Protein AF-A0A0V0Z090-F1 (afdb_monomer_lite)

Radius of gyration: 33.84 Å; chains: 1; bounding box: 73×65×77 Å

Structure (mmCIF, N/CA/C/O backbone):
data_AF-A0A0V0Z090-F1
#
_entry.id   AF-A0A0V0Z090-F1
#
loop_
_atom_site.group_PDB
_atom_site.id
_atom_site.type_symbol
_atom_site.label_atom_id
_atom_site.label_alt_id
_atom_site.label_comp_id
_atom_site.label_asym_id
_atom_site.label_entity_id
_atom_site.label_seq_id
_atom_site.pdbx_PDB_ins_code
_atom_site.Cartn_x
_atom_site.Cartn_y
_atom_site.Cartn_z
_atom_site.occupancy
_atom_site.B_iso_or_equiv
_atom_site.auth_seq_id
_atom_site.auth_comp_id
_atom_site.auth_asym_id
_atom_site.auth_atom_id
_atom_site.pdbx_PDB_model_num
ATOM 1 N N . SER A 1 1 ? 45.780 56.130 -47.792 1.00 41.56 1 SER A N 1
ATOM 2 C CA . SER A 1 1 ? 45.539 54.907 -48.580 1.00 41.56 1 SER A CA 1
ATOM 3 C C . SER A 1 1 ? 44.274 54.250 -48.053 1.00 41.56 1 SER A C 1
ATOM 5 O O . SER A 1 1 ? 44.285 53.708 -46.954 1.00 41.56 1 SER A O 1
ATOM 7 N N . THR A 1 2 ? 43.156 54.446 -48.750 1.00 38.97 2 THR A N 1
ATOM 8 C CA . THR A 1 2 ? 41.806 54.045 -48.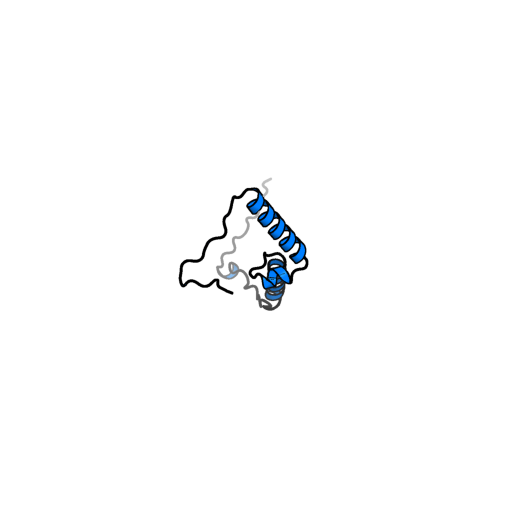326 1.00 38.97 2 THR A CA 1
ATOM 9 C C . THR A 1 2 ? 41.615 52.546 -48.561 1.00 38.97 2 THR A C 1
ATOM 11 O O . THR A 1 2 ? 41.732 52.096 -49.696 1.00 38.97 2 THR A O 1
ATOM 14 N N . ARG A 1 3 ? 41.325 51.760 -47.515 1.00 41.19 3 ARG A N 1
ATOM 15 C CA . ARG A 1 3 ? 40.864 50.370 -47.674 1.00 41.19 3 ARG A CA 1
ATOM 16 C C . ARG A 1 3 ? 39.350 50.380 -47.866 1.00 41.19 3 ARG A C 1
ATOM 18 O O . ARG A 1 3 ? 38.612 50.766 -46.967 1.00 41.19 3 ARG A O 1
ATOM 25 N N . GLN A 1 4 ? 38.909 49.975 -49.048 1.00 40.12 4 GLN A N 1
ATOM 26 C CA . GLN A 1 4 ? 37.506 49.777 -49.391 1.00 40.12 4 GLN A CA 1
ATOM 27 C C . GLN A 1 4 ? 37.094 48.360 -48.952 1.00 40.12 4 GLN A C 1
ATOM 29 O O . GLN A 1 4 ? 37.672 47.382 -49.422 1.00 40.12 4 GLN A O 1
ATOM 34 N N . SER A 1 5 ? 36.135 48.242 -48.028 1.00 47.59 5 SER A N 1
ATOM 35 C CA . SER A 1 5 ? 35.498 46.958 -47.687 1.00 47.59 5 SER A CA 1
ATOM 36 C C . SER A 1 5 ? 34.455 46.582 -48.748 1.00 47.59 5 SER A C 1
ATOM 38 O O . SER A 1 5 ? 33.662 47.449 -49.122 1.00 47.59 5 SER A O 1
ATOM 40 N N . PRO A 1 6 ? 34.380 45.319 -49.205 1.00 48.78 6 PRO A N 1
ATOM 41 C CA . PRO A 1 6 ? 33.279 44.862 -50.045 1.00 48.78 6 PRO A CA 1
ATOM 42 C C . PRO A 1 6 ? 32.025 44.610 -49.190 1.00 48.78 6 PRO A C 1
ATOM 44 O O . PRO A 1 6 ? 32.088 43.953 -48.151 1.00 48.78 6 PRO A O 1
ATOM 47 N N . GLN A 1 7 ? 30.880 45.148 -49.617 1.00 51.97 7 GLN A N 1
ATOM 48 C CA . GLN A 1 7 ? 29.582 44.881 -48.990 1.00 51.97 7 GLN A CA 1
ATOM 49 C C . GLN A 1 7 ? 29.102 43.441 -49.253 1.00 51.97 7 GLN A C 1
ATOM 51 O O . GLN A 1 7 ? 29.318 42.926 -50.353 1.00 51.97 7 GLN A O 1
ATOM 56 N N . PRO A 1 8 ? 28.389 42.797 -48.307 1.00 49.91 8 PRO A N 1
ATOM 57 C CA . PRO A 1 8 ? 27.711 41.535 -48.570 1.00 49.91 8 PRO A CA 1
ATOM 58 C C . PRO A 1 8 ? 26.441 41.768 -49.406 1.00 49.91 8 PRO A C 1
ATOM 60 O O . PRO A 1 8 ? 25.543 42.515 -49.021 1.00 49.91 8 PRO A O 1
ATOM 63 N N . SER A 1 9 ? 26.380 41.107 -50.563 1.00 52.94 9 SER A N 1
ATOM 64 C CA . SER A 1 9 ? 25.228 41.083 -51.468 1.00 52.94 9 SER A CA 1
ATOM 65 C C . SER A 1 9 ? 24.026 40.419 -50.783 1.00 52.94 9 SER A C 1
ATOM 67 O O . SER A 1 9 ? 24.068 39.239 -50.428 1.00 52.94 9 SER A O 1
ATOM 69 N N . VAL A 1 10 ? 22.959 41.190 -50.562 1.00 60.06 10 VAL A N 1
ATOM 70 C CA . VAL A 1 10 ? 21.692 40.693 -50.013 1.00 60.06 10 VAL A CA 1
ATOM 71 C C . VAL A 1 10 ? 20.988 39.880 -51.097 1.00 60.06 10 VAL A C 1
ATOM 73 O O . VAL A 1 10 ? 20.573 40.416 -52.121 1.00 60.06 10 VAL A O 1
ATOM 76 N N . LYS A 1 11 ? 20.862 38.573 -50.872 1.00 53.00 11 LYS A N 1
ATOM 77 C CA . LYS A 1 11 ? 20.148 37.643 -51.753 1.00 53.00 11 LYS A CA 1
ATOM 78 C C . LYS A 1 11 ? 18.649 37.962 -51.741 1.00 53.00 11 LYS A C 1
ATOM 80 O O . LYS A 1 11 ? 17.963 37.717 -50.752 1.00 53.00 11 LYS A O 1
ATOM 85 N N . THR A 1 12 ? 18.142 38.514 -52.838 1.00 53.78 12 THR A N 1
ATOM 86 C CA . THR A 1 12 ? 16.731 38.854 -53.062 1.00 53.78 12 THR A CA 1
ATOM 87 C C . THR A 1 12 ? 16.033 37.758 -53.872 1.00 53.78 12 THR A C 1
ATOM 89 O O . THR A 1 12 ? 15.847 37.882 -55.077 1.00 53.78 12 THR A O 1
ATOM 92 N N . SER A 1 13 ? 15.625 36.661 -53.227 1.00 59.53 13 SER A N 1
ATOM 93 C CA . SER A 1 13 ? 14.619 35.757 -53.807 1.00 59.53 13 SER A CA 1
ATOM 94 C C . SER A 1 13 ? 13.845 35.004 -52.715 1.00 59.53 13 SER A C 1
ATOM 96 O O . SER A 1 13 ? 14.475 34.409 -51.837 1.00 59.53 13 SER A O 1
ATOM 98 N N . PRO A 1 14 ? 12.496 34.980 -52.751 1.00 60.00 14 PRO A N 1
ATOM 99 C CA . PRO A 1 14 ? 11.672 34.241 -51.786 1.00 60.00 14 PRO A CA 1
ATOM 100 C C . PRO A 1 14 ? 11.915 32.721 -51.778 1.00 60.00 14 PRO A C 1
ATOM 102 O O . PRO A 1 14 ? 11.574 32.051 -50.804 1.00 60.00 14 PRO A O 1
ATOM 105 N N . GLU A 1 15 ? 12.490 32.174 -52.853 1.00 58.09 15 GLU A N 1
ATOM 106 C CA . GLU A 1 15 ? 12.755 30.740 -53.023 1.00 58.09 15 GLU A CA 1
ATOM 107 C C . GLU A 1 15 ? 13.885 30.247 -52.095 1.00 58.09 15 GLU A C 1
ATOM 109 O O . GLU A 1 15 ? 13.758 29.193 -51.475 1.00 58.09 15 GLU A O 1
ATOM 114 N N . GLU A 1 16 ? 14.954 31.038 -51.916 1.00 58.12 16 GLU A N 1
ATOM 115 C CA . GLU A 1 16 ? 16.127 30.657 -51.102 1.00 58.12 16 GLU A CA 1
ATOM 116 C C . GLU A 1 16 ? 15.889 30.757 -49.581 1.00 58.12 16 GLU A C 1
ATOM 118 O O . GLU A 1 16 ? 16.691 30.264 -48.790 1.00 58.12 16 GLU A O 1
ATOM 123 N N . LEU A 1 17 ? 14.779 31.365 -49.146 1.00 56.97 17 LEU A N 1
ATOM 124 C CA . LEU A 1 17 ? 14.397 31.462 -47.729 1.00 56.97 17 LEU A CA 1
ATOM 125 C C . LEU A 1 17 ? 13.697 30.201 -47.201 1.00 56.97 17 LEU A C 1
ATOM 127 O O . LEU A 1 17 ? 13.459 30.079 -45.993 1.00 56.97 17 LEU A O 1
ATOM 131 N N . ARG A 1 18 ? 13.356 29.246 -48.074 1.00 66.56 18 ARG A N 1
ATOM 132 C CA . ARG A 1 18 ? 12.743 27.990 -47.643 1.00 66.56 18 ARG A CA 1
ATOM 133 C C . ARG A 1 18 ? 13.815 27.035 -47.138 1.00 66.56 18 ARG A C 1
ATOM 135 O O . ARG A 1 18 ? 14.651 26.538 -47.884 1.00 66.56 18 ARG A O 1
ATOM 142 N N . ARG A 1 19 ? 13.756 26.745 -45.837 1.00 65.81 19 ARG A N 1
ATOM 143 C CA . ARG A 1 19 ? 14.544 25.670 -45.224 1.00 65.81 19 ARG A CA 1
ATOM 144 C C . ARG A 1 19 ? 14.212 24.356 -45.949 1.00 65.81 19 ARG A C 1
ATOM 146 O O . ARG A 1 19 ? 13.021 24.062 -46.077 1.00 65.81 19 ARG A O 1
ATOM 153 N N . PRO A 1 20 ? 15.203 23.567 -46.406 1.00 65.44 20 PRO A N 1
ATOM 154 C CA . PRO A 1 20 ? 14.930 22.302 -47.071 1.00 65.44 20 PRO A CA 1
ATOM 155 C C . PRO A 1 20 ? 14.085 21.423 -46.149 1.00 65.44 20 PRO A C 1
ATOM 157 O O . PRO A 1 20 ? 14.403 21.261 -44.965 1.00 65.44 20 PRO A O 1
ATOM 160 N N . LEU A 1 21 ? 12.980 20.896 -46.683 1.00 63.12 21 LEU A N 1
ATOM 161 C CA . LEU A 1 21 ? 12.118 19.956 -45.978 1.00 63.12 21 LEU A CA 1
ATOM 162 C C . LEU A 1 21 ? 12.971 18.751 -45.599 1.00 63.12 21 LEU A C 1
ATOM 164 O O . LEU A 1 21 ? 13.339 17.925 -46.430 1.00 63.12 21 LEU A O 1
ATOM 168 N N . ARG A 1 22 ? 13.346 18.686 -44.321 1.00 60.84 22 ARG A N 1
ATOM 169 C CA . ARG A 1 22 ? 14.056 17.542 -43.765 1.00 60.84 22 ARG A CA 1
ATOM 170 C C . ARG A 1 22 ? 13.104 16.361 -43.929 1.00 60.84 22 ARG A C 1
ATOM 172 O O . ARG A 1 22 ? 12.093 16.327 -43.229 1.00 60.84 22 ARG A O 1
ATOM 179 N N . ASN A 1 23 ? 13.406 15.435 -44.843 1.00 60.25 23 ASN A N 1
ATOM 180 C CA . ASN A 1 23 ? 12.705 14.158 -44.978 1.00 60.25 23 ASN A CA 1
ATOM 181 C C . ASN A 1 23 ? 12.887 13.366 -43.675 1.00 60.25 23 ASN A C 1
ATOM 183 O O . ASN A 1 23 ? 13.733 12.485 -43.553 1.00 60.25 23 ASN A O 1
ATOM 187 N N . ARG A 1 24 ? 12.111 13.725 -42.651 1.00 60.03 24 ARG A N 1
ATOM 188 C CA . ARG A 1 24 ? 11.925 12.941 -41.442 1.00 60.03 24 ARG A CA 1
ATOM 189 C C . ARG A 1 24 ? 10.874 11.899 -41.778 1.00 60.03 24 ARG A C 1
ATOM 191 O O . ARG A 1 24 ? 9.720 12.019 -41.382 1.00 60.03 24 ARG A O 1
ATOM 198 N N . PHE A 1 25 ? 11.295 10.847 -42.474 1.00 57.44 25 PHE A N 1
ATOM 199 C CA . PHE A 1 25 ? 10.685 9.552 -42.216 1.00 57.44 25 PHE A CA 1
ATOM 200 C C . PHE A 1 25 ? 11.031 9.226 -40.763 1.00 57.44 25 PHE A C 1
ATOM 202 O O . PHE A 1 25 ? 12.107 8.717 -40.458 1.00 57.44 25 PHE A O 1
ATOM 209 N N . LEU A 1 26 ? 10.171 9.666 -39.841 1.00 56.31 26 LEU A N 1
ATOM 210 C CA . LEU A 1 26 ? 10.245 9.281 -38.442 1.00 56.31 26 LEU A CA 1
ATOM 211 C C . LEU A 1 26 ? 10.137 7.761 -38.430 1.00 56.31 26 LEU A C 1
ATOM 213 O O . LEU A 1 26 ? 9.076 7.208 -38.718 1.00 56.31 26 LEU A O 1
ATOM 217 N N . ASN A 1 27 ? 11.247 7.085 -38.139 1.00 56.72 27 ASN A N 1
ATOM 218 C CA . ASN A 1 27 ? 11.203 5.6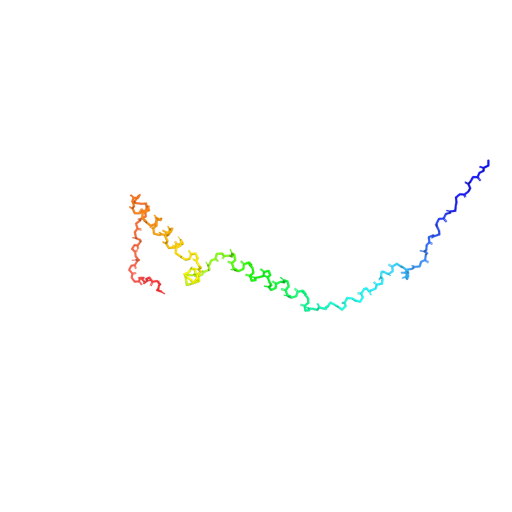79 -37.793 1.00 56.72 27 ASN A CA 1
ATOM 219 C C . ASN A 1 27 ? 10.394 5.587 -36.493 1.00 56.72 27 ASN A C 1
ATOM 221 O O . ASN A 1 27 ? 10.902 5.828 -35.400 1.00 56.72 27 ASN A O 1
ATOM 225 N N . ARG A 1 28 ? 9.092 5.330 -36.640 1.00 58.47 28 ARG A N 1
ATOM 226 C CA . ARG A 1 28 ? 8.104 5.328 -35.557 1.00 58.47 28 ARG A CA 1
ATOM 227 C C . ARG A 1 28 ? 8.438 4.304 -34.467 1.00 58.47 28 ARG A C 1
ATOM 229 O O . ARG A 1 28 ? 7.917 4.420 -33.368 1.00 58.47 28 ARG A O 1
ATOM 236 N N . ASN A 1 29 ? 9.326 3.350 -34.750 1.00 61.31 29 ASN A N 1
ATOM 237 C CA . ASN A 1 29 ? 9.684 2.268 -33.839 1.00 61.31 29 ASN A CA 1
ATOM 238 C C . ASN A 1 29 ? 10.699 2.696 -32.767 1.00 61.31 29 ASN A C 1
ATOM 240 O O . ASN A 1 29 ? 10.657 2.152 -31.671 1.00 61.31 29 ASN A O 1
ATOM 244 N N . ILE A 1 30 ? 11.561 3.685 -33.037 1.00 59.91 30 ILE A N 1
ATOM 245 C CA . ILE A 1 30 ? 12.612 4.108 -32.088 1.00 59.91 30 ILE A CA 1
ATOM 246 C C . ILE A 1 30 ? 12.008 4.853 -30.889 1.00 59.91 30 ILE A C 1
ATOM 248 O O . ILE A 1 30 ? 12.376 4.591 -29.752 1.00 59.91 30 ILE A O 1
ATOM 252 N N . PHE A 1 31 ? 11.020 5.723 -31.121 1.00 60.44 31 PHE A N 1
ATOM 253 C CA . PHE A 1 31 ? 10.408 6.524 -30.050 1.00 60.44 31 PHE A CA 1
ATOM 254 C C . PHE A 1 31 ? 9.556 5.688 -29.075 1.00 60.44 31 PHE A C 1
ATOM 256 O O . PHE A 1 31 ? 9.327 6.094 -27.940 1.00 60.44 31 PHE A O 1
ATOM 263 N N . ASN A 1 32 ? 9.087 4.513 -29.508 1.00 69.62 32 ASN A N 1
ATOM 264 C CA . ASN A 1 32 ? 8.235 3.655 -28.686 1.00 69.62 32 ASN A CA 1
ATOM 265 C C . ASN A 1 32 ? 9.029 2.870 -27.634 1.00 69.62 32 ASN A C 1
ATOM 267 O O . ASN A 1 32 ? 8.503 2.626 -26.554 1.00 69.62 32 ASN A O 1
ATOM 271 N N . ALA A 1 33 ? 10.271 2.474 -27.925 1.00 80.06 33 ALA A N 1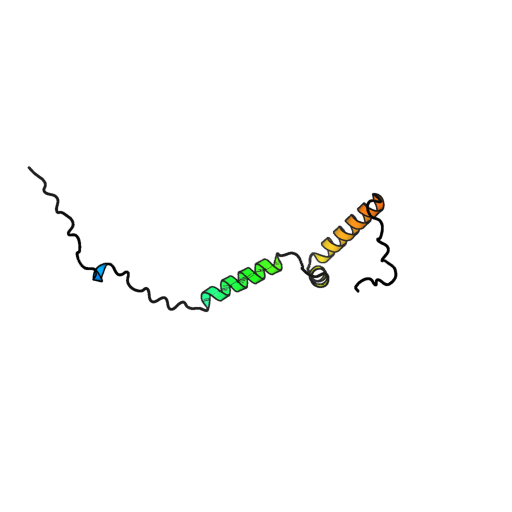
ATOM 272 C CA . ALA A 1 33 ? 11.051 1.627 -27.021 1.00 80.06 33 ALA A CA 1
ATOM 273 C C . ALA A 1 33 ? 11.424 2.362 -25.724 1.00 80.06 33 ALA A C 1
ATOM 275 O O . ALA A 1 33 ? 11.158 1.856 -24.635 1.00 80.06 33 ALA A O 1
ATOM 276 N N . ASP A 1 34 ? 11.950 3.582 -25.844 1.00 80.38 34 ASP A N 1
ATOM 277 C CA . ASP A 1 34 ? 12.357 4.394 -24.692 1.00 80.38 34 ASP A CA 1
ATOM 278 C C . ASP A 1 34 ? 11.159 4.756 -23.804 1.00 80.38 34 ASP A C 1
ATOM 280 O O . ASP A 1 34 ? 11.246 4.720 -22.577 1.00 80.38 34 ASP A O 1
ATOM 284 N N . PHE A 1 35 ? 10.008 5.050 -24.417 1.00 82.06 35 PHE A N 1
ATOM 285 C CA . PHE A 1 35 ? 8.776 5.336 -23.685 1.00 82.06 35 PHE A CA 1
ATOM 286 C C . PHE A 1 35 ? 8.262 4.111 -22.917 1.00 82.06 35 PHE A C 1
ATOM 288 O O . PHE A 1 35 ? 7.860 4.238 -21.763 1.00 82.06 35 PHE A O 1
ATOM 295 N N . LEU A 1 36 ? 8.296 2.920 -23.524 1.00 84.19 36 LEU A N 1
ATOM 296 C CA . LEU A 1 36 ? 7.893 1.686 -22.846 1.00 84.19 36 LEU A CA 1
ATOM 297 C C . LEU A 1 36 ? 8.824 1.358 -21.674 1.00 84.19 36 LEU A C 1
ATOM 299 O O . LEU A 1 36 ? 8.329 1.021 -20.603 1.00 84.19 36 LEU A O 1
ATOM 303 N N . LEU A 1 37 ? 10.139 1.525 -21.846 1.00 83.69 37 LEU A N 1
ATOM 304 C CA . LEU A 1 37 ? 11.123 1.317 -20.779 1.00 83.69 37 LEU A CA 1
ATOM 305 C C . LEU A 1 37 ? 10.929 2.302 -19.617 1.00 83.69 37 LEU A C 1
ATOM 307 O O . LEU A 1 37 ? 10.996 1.920 -18.451 1.00 83.69 37 LEU A O 1
ATOM 311 N N . PHE A 1 38 ? 10.648 3.569 -19.923 1.00 83.88 38 PHE A N 1
ATOM 312 C CA . PHE A 1 38 ? 10.319 4.560 -18.902 1.00 83.88 38 PHE A CA 1
ATOM 313 C C . PHE A 1 38 ? 9.059 4.165 -18.122 1.00 83.88 38 PHE A C 1
ATOM 315 O O . PHE A 1 38 ? 9.063 4.191 -16.895 1.00 83.88 38 PHE A O 1
ATOM 322 N N . GLN A 1 39 ? 7.998 3.744 -18.812 1.00 81.69 39 GLN A N 1
ATOM 323 C CA . GLN A 1 39 ? 6.746 3.342 -18.167 1.00 81.69 39 GLN A CA 1
ATOM 324 C C . GLN A 1 39 ? 6.924 2.116 -17.259 1.00 81.69 39 GLN A C 1
ATOM 326 O O . GLN A 1 39 ? 6.338 2.077 -16.179 1.00 81.69 39 GLN A O 1
ATOM 331 N N . THR A 1 40 ? 7.737 1.130 -17.655 1.00 80.38 40 THR A N 1
ATOM 332 C CA . THR A 1 40 ? 8.033 -0.031 -16.798 1.00 80.38 40 THR A CA 1
ATOM 333 C C . THR A 1 40 ? 8.839 0.377 -15.572 1.00 80.38 40 THR A C 1
ATOM 335 O O . THR A 1 40 ? 8.468 0.013 -14.461 1.00 80.38 40 THR A O 1
ATOM 338 N N . GLN A 1 41 ? 9.870 1.205 -15.756 1.00 81.44 41 GLN A N 1
ATOM 339 C CA . GLN A 1 41 ? 10.702 1.723 -14.670 1.00 81.44 41 GLN A CA 1
ATOM 340 C C . GLN A 1 41 ? 9.864 2.506 -13.644 1.00 81.44 41 GLN A C 1
ATOM 342 O O . GLN A 1 41 ? 10.000 2.302 -12.440 1.00 81.44 41 GLN A O 1
ATOM 347 N N . VAL A 1 42 ? 8.975 3.387 -14.115 1.00 80.94 42 VAL A N 1
ATOM 348 C CA . VAL A 1 42 ? 8.082 4.174 -13.253 1.00 80.94 42 VAL A CA 1
ATOM 349 C C . VAL A 1 42 ? 7.124 3.269 -12.491 1.00 80.94 42 VAL A C 1
ATOM 351 O O . VAL A 1 42 ? 6.915 3.484 -11.305 1.00 80.94 42 VAL A O 1
ATOM 354 N N . ARG A 1 43 ? 6.570 2.239 -13.140 1.00 75.19 43 ARG A N 1
ATOM 355 C CA . ARG A 1 43 ? 5.629 1.316 -12.498 1.00 75.19 43 ARG A CA 1
ATOM 356 C C . ARG A 1 43 ? 6.292 0.413 -11.454 1.00 75.19 43 ARG A C 1
ATOM 358 O O . ARG A 1 43 ? 5.673 0.080 -10.451 1.00 75.19 43 ARG A O 1
ATOM 365 N N . GLU A 1 44 ? 7.546 0.026 -11.662 1.00 74.56 44 GLU A N 1
ATOM 366 C CA . GLU A 1 44 ? 8.309 -0.728 -10.661 1.00 74.56 44 GLU A CA 1
ATOM 367 C C . GLU A 1 44 ? 8.634 0.121 -9.425 1.00 74.56 44 GLU A C 1
ATOM 369 O O . GLU A 1 44 ? 8.640 -0.399 -8.3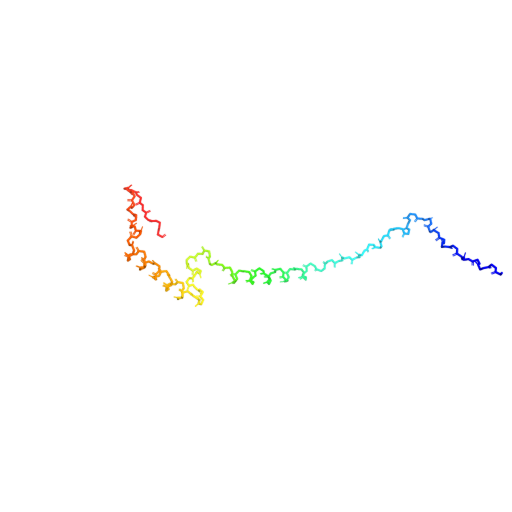06 1.00 74.56 44 GLU A O 1
ATOM 374 N N . GLN A 1 45 ? 8.865 1.421 -9.616 1.00 76.88 45 GLN A N 1
ATOM 375 C CA . GLN A 1 45 ? 9.206 2.361 -8.544 1.00 76.88 45 GLN A CA 1
ATOM 376 C C . GLN A 1 45 ? 7.993 3.021 -7.879 1.00 76.88 45 GLN A C 1
ATOM 378 O O . GLN A 1 45 ? 8.142 3.590 -6.803 1.00 76.88 45 GLN A O 1
ATOM 383 N N . SER A 1 46 ? 6.816 2.981 -8.503 1.00 83.25 46 SER A N 1
ATOM 384 C CA . SER A 1 46 ? 5.595 3.540 -7.929 1.00 83.25 46 SER A CA 1
ATOM 385 C C . SER A 1 46 ? 5.044 2.674 -6.801 1.00 83.25 46 SER A C 1
ATOM 387 O O . SER A 1 46 ? 5.214 1.451 -6.803 1.00 83.25 46 SER A O 1
ATOM 389 N N . ASP A 1 47 ? 4.310 3.314 -5.894 1.00 83.25 47 ASP A N 1
ATOM 390 C CA . ASP A 1 47 ? 3.589 2.627 -4.829 1.00 83.25 47 ASP A CA 1
ATOM 391 C C . ASP A 1 47 ? 2.561 1.632 -5.400 1.00 83.25 47 ASP A C 1
ATOM 393 O O . ASP A 1 47 ? 1.921 1.913 -6.424 1.00 83.25 47 ASP A O 1
ATOM 397 N N . PRO A 1 48 ? 2.381 0.467 -4.754 1.00 82.25 48 PRO A N 1
ATOM 398 C CA . PRO A 1 48 ? 1.388 -0.511 -5.171 1.00 82.25 48 PRO A CA 1
ATOM 399 C C . PRO A 1 48 ? -0.022 0.073 -5.046 1.00 82.25 48 PRO A C 1
ATOM 401 O O . PRO A 1 48 ? -0.381 0.677 -4.036 1.00 82.25 48 PRO A O 1
ATOM 404 N N . ILE A 1 49 ? -0.850 -0.138 -6.069 1.00 84.00 49 ILE A N 1
ATOM 405 C CA . ILE A 1 49 ? -2.215 0.409 -6.107 1.00 84.00 49 I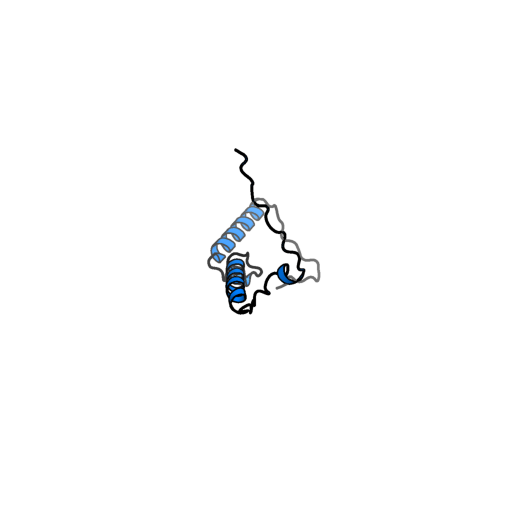LE A CA 1
ATOM 406 C C . ILE A 1 49 ? -3.189 -0.535 -5.391 1.00 84.00 49 ILE A C 1
ATOM 408 O O . ILE A 1 49 ? -4.211 -0.104 -4.857 1.00 84.00 49 ILE A O 1
ATOM 412 N N . SER A 1 50 ? -2.880 -1.835 -5.377 1.00 84.00 50 SER A N 1
ATOM 413 C CA . SER A 1 50 ? -3.696 -2.862 -4.727 1.00 84.00 50 SER A CA 1
ATOM 414 C C . SER A 1 50 ? -2.945 -3.569 -3.602 1.00 84.00 50 SER A C 1
ATOM 416 O O . SER A 1 50 ? -1.721 -3.687 -3.622 1.00 84.00 50 SER A O 1
ATOM 418 N N . PHE A 1 51 ? -3.698 -4.092 -2.633 1.00 81.31 51 PHE A N 1
ATOM 419 C CA . PHE A 1 51 ? -3.132 -4.867 -1.529 1.00 81.31 51 PHE A CA 1
ATOM 420 C C . PHE A 1 51 ? -2.404 -6.127 -2.020 1.00 81.31 51 PHE A C 1
ATOM 422 O O . PHE A 1 51 ? -1.324 -6.448 -1.538 1.00 81.31 51 PHE A O 1
ATOM 429 N N . GLU A 1 52 ? -2.961 -6.815 -3.019 1.00 85.31 52 GLU A N 1
ATOM 430 C CA . GLU A 1 52 ? -2.330 -7.994 -3.618 1.00 85.31 52 GLU A CA 1
ATOM 431 C C . GLU A 1 52 ? -1.007 -7.641 -4.314 1.00 85.31 52 GLU A C 1
ATOM 433 O O . GLU A 1 52 ? -0.016 -8.350 -4.160 1.00 85.31 52 GLU A O 1
ATOM 438 N N . GLU A 1 53 ? -0.955 -6.513 -5.027 1.00 84.56 53 GLU A N 1
ATOM 439 C CA . GLU A 1 53 ? 0.287 -6.006 -5.617 1.00 84.56 53 GLU A CA 1
ATOM 440 C C . GLU A 1 53 ? 1.322 -5.687 -4.536 1.00 84.56 53 GLU A C 1
ATOM 442 O O . GLU A 1 53 ? 2.464 -6.115 -4.662 1.00 84.56 53 GLU A O 1
ATOM 447 N N . ALA A 1 54 ? 0.920 -5.030 -3.444 1.00 83.12 54 ALA A N 1
ATOM 448 C CA . ALA A 1 54 ? 1.805 -4.736 -2.319 1.00 83.12 54 ALA A CA 1
ATOM 449 C C . ALA A 1 54 ? 2.391 -6.010 -1.688 1.00 83.12 54 ALA A C 1
ATOM 451 O O . ALA A 1 54 ? 3.570 -6.038 -1.346 1.00 83.12 54 ALA A O 1
ATOM 452 N N . LEU A 1 55 ? 1.594 -7.079 -1.575 1.00 85.56 55 LEU A N 1
ATOM 453 C CA . LEU A 1 55 ? 2.037 -8.359 -1.018 1.00 85.56 55 LEU A CA 1
ATOM 454 C C . LEU A 1 55 ? 2.959 -9.161 -1.943 1.00 85.56 55 LEU A C 1
ATOM 456 O O . LEU A 1 55 ? 3.755 -9.963 -1.459 1.00 85.56 55 LEU A O 1
ATOM 460 N N . ASN A 1 56 ? 2.860 -8.960 -3.256 1.00 85.81 56 ASN A N 1
ATOM 461 C CA . ASN A 1 56 ? 3.685 -9.662 -4.239 1.00 85.81 56 ASN A CA 1
ATOM 462 C C . ASN A 1 56 ? 5.063 -9.015 -4.450 1.00 85.81 56 ASN A C 1
ATOM 464 O O . ASN A 1 56 ? 5.911 -9.586 -5.139 1.00 85.81 56 ASN A O 1
ATOM 468 N N . ARG A 1 57 ? 5.305 -7.830 -3.879 1.00 83.94 57 ARG A N 1
ATOM 469 C CA . ARG A 1 57 ? 6.596 -7.143 -3.976 1.00 83.94 57 ARG A CA 1
ATOM 470 C C . ARG A 1 57 ? 7.615 -7.700 -2.968 1.00 83.94 57 ARG A C 1
ATOM 472 O O . ARG A 1 57 ? 7.238 -8.219 -1.917 1.00 83.94 57 ARG A O 1
ATOM 479 N N . PRO A 1 58 ? 8.926 -7.593 -3.250 1.00 83.75 58 PRO A N 1
ATOM 480 C CA . PRO A 1 58 ? 9.967 -8.112 -2.357 1.00 83.75 58 PRO A CA 1
ATOM 481 C C . PRO A 1 58 ? 9.999 -7.424 -0.983 1.00 83.75 58 PRO A C 1
ATOM 483 O O . PRO A 1 58 ? 10.429 -8.026 -0.001 1.00 83.75 58 PRO A O 1
ATOM 486 N N . ASP A 1 59 ? 9.524 -6.184 -0.904 1.00 84.88 59 ASP A N 1
ATOM 487 C CA . ASP A 1 59 ? 9.426 -5.375 0.309 1.00 84.88 59 ASP A CA 1
ATOM 488 C C . ASP A 1 59 ? 8.150 -5.651 1.121 1.00 84.88 59 ASP A C 1
ATOM 490 O O . ASP A 1 59 ? 8.026 -5.140 2.230 1.00 84.88 59 ASP A O 1
ATOM 494 N N . ALA A 1 60 ? 7.232 -6.510 0.657 1.00 87.38 60 ALA A N 1
ATOM 495 C CA . ALA A 1 60 ? 5.954 -6.805 1.320 1.00 87.38 60 ALA A CA 1
ATOM 496 C C . ALA A 1 60 ? 6.075 -7.078 2.829 1.00 87.38 60 ALA A C 1
ATOM 498 O O . ALA A 1 60 ? 5.228 -6.680 3.629 1.00 87.38 60 ALA A O 1
ATOM 499 N N . LYS A 1 61 ? 7.154 -7.750 3.242 1.00 88.38 61 LYS A N 1
ATOM 500 C CA . LYS A 1 61 ? 7.426 -8.050 4.650 1.00 88.38 61 LYS A CA 1
ATOM 501 C C . LYS A 1 61 ? 7.706 -6.793 5.480 1.00 88.38 61 LYS A C 1
ATOM 503 O O . LYS A 1 61 ? 7.296 -6.738 6.637 1.00 88.38 61 LYS A O 1
ATOM 508 N N . GLU A 1 62 ? 8.401 -5.812 4.913 1.00 87.69 62 GLU A N 1
ATOM 509 C CA . GLU A 1 62 ? 8.676 -4.528 5.564 1.00 87.69 62 GLU A CA 1
ATOM 510 C C . GLU A 1 62 ? 7.397 -3.706 5.692 1.00 87.69 62 GLU A C 1
ATOM 512 O O . GLU A 1 62 ? 7.112 -3.206 6.777 1.00 87.69 62 GLU A O 1
ATOM 517 N N . TRP A 1 63 ? 6.568 -3.681 4.644 1.00 86.25 63 TRP A N 1
ATOM 518 C CA . TRP A 1 63 ? 5.241 -3.062 4.688 1.00 86.25 63 TRP A CA 1
ATOM 519 C C . TRP A 1 63 ? 4.361 -3.684 5.775 1.00 86.25 63 TRP A C 1
ATOM 521 O O . TRP A 1 63 ? 3.800 -2.971 6.602 1.00 86.25 63 TRP A O 1
ATOM 531 N N . LEU A 1 64 ? 4.284 -5.017 5.843 1.00 88.50 64 LEU A N 1
ATOM 532 C CA . LEU A 1 64 ? 3.526 -5.715 6.887 1.00 88.50 64 LEU A CA 1
ATOM 533 C C . LEU A 1 64 ? 4.062 -5.425 8.288 1.00 88.50 64 LEU A C 1
ATOM 535 O O . LEU A 1 64 ? 3.285 -5.283 9.232 1.00 88.50 64 LEU A O 1
ATOM 539 N N . LYS A 1 65 ? 5.384 -5.354 8.442 1.00 91.25 65 LYS A N 1
ATOM 540 C CA . LYS A 1 65 ? 6.002 -5.001 9.717 1.00 91.25 65 LYS A CA 1
ATOM 541 C C . LYS A 1 65 ? 5.605 -3.581 10.132 1.00 91.25 65 LYS A C 1
ATOM 543 O O . LYS A 1 65 ? 5.104 -3.421 11.238 1.00 91.25 65 LYS A O 1
ATOM 548 N N . ALA A 1 66 ? 5.750 -2.603 9.239 1.00 88.69 66 ALA A N 1
ATOM 549 C CA . ALA A 1 66 ? 5.392 -1.210 9.499 1.00 88.69 66 ALA A CA 1
ATOM 550 C C . ALA A 1 66 ? 3.901 -1.050 9.839 1.00 88.69 66 ALA A C 1
ATOM 552 O O . ALA A 1 66 ? 3.559 -0.365 10.796 1.00 88.69 66 ALA A O 1
ATOM 553 N N . ILE A 1 67 ? 3.012 -1.748 9.121 1.00 88.31 67 ILE A N 1
ATOM 554 C CA . ILE A 1 67 ? 1.569 -1.754 9.409 1.00 88.31 67 ILE A CA 1
ATOM 555 C C . ILE A 1 67 ? 1.295 -2.271 10.826 1.00 88.31 67 ILE A C 1
ATOM 557 O O . ILE A 1 67 ? 0.508 -1.679 11.559 1.00 88.31 67 ILE A O 1
ATOM 561 N N . ASN A 1 68 ? 1.936 -3.372 11.224 1.00 89.94 68 ASN A N 1
ATOM 562 C CA . ASN A 1 68 ? 1.744 -3.936 12.558 1.00 89.94 68 ASN A CA 1
ATOM 563 C C . ASN A 1 68 ? 2.308 -3.032 13.661 1.00 89.94 68 ASN A C 1
ATOM 565 O O . ASN A 1 68 ? 1.689 -2.915 14.716 1.00 89.94 68 ASN A O 1
ATOM 569 N N . GLU A 1 69 ? 3.458 -2.396 13.428 1.00 91.38 69 GLU A N 1
ATOM 570 C CA . GLU A 1 69 ? 4.052 -1.431 14.360 1.00 91.38 69 GLU A CA 1
ATOM 571 C C . GLU A 1 69 ? 3.141 -0.212 14.554 1.00 91.38 69 GLU A C 1
ATOM 573 O O . GLU A 1 69 ? 2.876 0.177 15.692 1.00 91.38 69 GLU A O 1
ATOM 578 N N . GLU A 1 70 ? 2.583 0.331 13.472 1.00 87.75 70 GLU A N 1
ATOM 579 C CA . GLU A 1 70 ? 1.658 1.466 13.539 1.00 87.75 70 GLU A CA 1
ATOM 580 C C . GLU A 1 70 ? 0.346 1.090 14.247 1.00 87.75 70 GLU A C 1
ATOM 582 O O . GLU A 1 70 ? -0.125 1.812 15.126 1.00 87.75 70 GLU A O 1
ATOM 587 N N . LEU A 1 71 ? -0.222 -0.086 13.945 1.00 87.06 71 LEU A N 1
ATOM 588 C CA . LEU A 1 71 ? -1.410 -0.597 14.638 1.00 87.06 71 LEU A CA 1
ATOM 589 C C . LEU A 1 71 ? -1.163 -0.791 16.140 1.00 87.06 71 LEU A C 1
ATOM 591 O O . LEU A 1 71 ? -2.028 -0.454 16.951 1.00 87.06 71 LEU A O 1
ATOM 595 N N . ALA A 1 72 ? 0.007 -1.312 16.518 1.00 86.62 72 ALA A N 1
ATOM 596 C CA . ALA A 1 72 ? 0.389 -1.471 17.917 1.00 86.62 72 ALA A CA 1
ATOM 597 C C . ALA A 1 72 ? 0.542 -0.112 18.618 1.00 86.62 72 ALA A C 1
ATOM 599 O O . ALA A 1 72 ? 0.027 0.061 19.721 1.00 86.62 72 ALA A O 1
ATOM 600 N N . SER A 1 73 ? 1.165 0.864 17.953 1.00 87.50 73 SER A N 1
ATOM 601 C CA . SER A 1 73 ? 1.306 2.238 18.447 1.00 87.50 73 SER A CA 1
ATOM 602 C C . SER A 1 73 ? -0.052 2.913 18.663 1.00 87.50 73 SER A C 1
ATOM 604 O O . SER A 1 73 ? -0.303 3.491 19.720 1.00 87.50 73 SER A O 1
ATOM 606 N N . HIS A 1 74 ? -0.978 2.809 17.706 1.00 84.94 74 HIS A N 1
ATOM 607 C CA . HIS A 1 74 ? -2.325 3.364 17.863 1.00 84.94 74 HIS A CA 1
ATOM 608 C C . HIS A 1 74 ? -3.116 2.694 18.987 1.00 84.94 74 HIS A C 1
ATOM 610 O O . HIS A 1 74 ? -3.877 3.378 19.675 1.00 84.94 74 HIS A O 1
ATOM 616 N N . HIS A 1 75 ? -2.928 1.386 19.182 1.00 81.62 75 HIS A N 1
ATOM 617 C CA . HIS A 1 75 ? -3.535 0.649 20.285 1.00 81.62 75 HIS A CA 1
ATOM 618 C C . HIS A 1 75 ? -2.969 1.092 21.643 1.00 81.62 75 HIS A C 1
ATOM 620 O O . HIS A 1 75 ? -3.738 1.341 22.569 1.00 81.62 75 HIS A O 1
ATOM 626 N N . GLU A 1 76 ? -1.646 1.237 21.761 1.00 82.88 76 GLU A N 1
ATOM 627 C CA . GLU A 1 76 ? -0.979 1.719 22.979 1.00 82.88 76 GLU A CA 1
ATOM 628 C C . GLU A 1 76 ? -1.394 3.153 23.324 1.00 82.88 76 GLU A C 1
ATOM 630 O O . GLU A 1 76 ? -1.728 3.452 24.469 1.00 82.88 76 GLU A O 1
ATOM 635 N N . ASN A 1 77 ? -1.469 4.020 22.316 1.00 84.00 77 ASN A N 1
ATOM 636 C CA . ASN A 1 77 ? -1.862 5.415 22.479 1.00 84.00 77 ASN A CA 1
ATOM 637 C C . ASN A 1 77 ? -3.386 5.621 22.549 1.00 84.00 77 ASN A C 1
ATOM 639 O O . ASN A 1 77 ? -3.827 6.772 22.584 1.00 84.00 77 ASN A O 1
ATOM 643 N N . GLN A 1 78 ? -4.189 4.544 22.496 1.00 77.56 78 GLN A N 1
ATOM 644 C CA . GLN A 1 78 ? -5.663 4.546 22.429 1.00 77.56 78 GLN A CA 1
ATOM 645 C C . GLN A 1 78 ? -6.234 5.592 21.461 1.00 77.56 78 GLN A C 1
ATOM 647 O O . GLN A 1 78 ? -7.306 6.155 21.674 1.00 77.56 78 GLN A O 1
ATOM 652 N N . SER A 1 79 ? -5.485 5.910 20.407 1.00 74.81 79 SER A N 1
ATOM 653 C CA . SER A 1 79 ? -5.807 7.057 19.563 1.00 74.81 79 SER A CA 1
ATOM 654 C C . SER A 1 79 ? -6.975 6.733 18.643 1.00 74.81 79 SER A C 1
ATOM 656 O O . SER A 1 79 ? -7.736 7.628 18.277 1.00 74.81 79 SER A O 1
ATOM 658 N N . TRP A 1 80 ? -7.102 5.463 18.248 1.00 80.38 80 TRP A N 1
ATOM 659 C CA . TRP A 1 80 ? -8.110 4.979 17.314 1.00 80.38 80 TRP A CA 1
ATOM 660 C C . TRP A 1 80 ? -8.952 3.889 17.977 1.00 80.38 80 TRP A C 1
ATOM 662 O O . TRP A 1 80 ? -8.417 2.933 18.536 1.00 80.38 80 TRP A O 1
ATOM 672 N N . GLU A 1 81 ? -10.272 4.004 17.859 1.00 75.69 81 GLU A N 1
ATOM 673 C CA . GLU A 1 81 ? -11.202 2.939 18.228 1.00 75.69 81 GLU A CA 1
ATOM 674 C C . GLU A 1 81 ? -11.729 2.238 16.967 1.00 75.69 81 GLU A C 1
ATOM 676 O O . GLU A 1 81 ? -11.991 2.903 15.956 1.00 75.69 81 GLU A O 1
ATOM 681 N N . PRO A 1 82 ? -11.913 0.904 16.989 1.00 78.38 82 PRO A N 1
ATOM 682 C CA . PRO A 1 82 ? -12.526 0.187 15.881 1.00 78.38 82 PRO A CA 1
ATOM 683 C C . PRO A 1 82 ? -13.923 0.739 15.581 1.00 78.38 82 PRO A C 1
ATOM 685 O O . PRO A 1 82 ? -14.826 0.682 16.417 1.00 78.38 82 PRO A O 1
ATOM 688 N N . ALA A 1 83 ? -14.120 1.251 14.367 1.00 81.00 83 ALA A N 1
ATOM 689 C CA . ALA A 1 83 ? -15.414 1.771 13.959 1.00 81.00 83 ALA A CA 1
ATOM 690 C C . ALA A 1 83 ? -16.448 0.638 13.887 1.00 81.00 83 ALA A C 1
ATOM 692 O O . ALA A 1 83 ? -16.297 -0.326 13.130 1.00 81.00 83 ALA A O 1
ATOM 693 N N . VAL A 1 84 ? -17.536 0.772 14.646 1.00 80.56 84 VAL A N 1
ATOM 694 C CA . VAL A 1 84 ? -18.677 -0.137 14.533 1.00 80.56 84 VAL A CA 1
ATOM 695 C C . VAL A 1 84 ? -19.421 0.201 13.248 1.00 80.56 84 VAL A C 1
ATOM 697 O O . VAL A 1 84 ? -19.860 1.335 13.0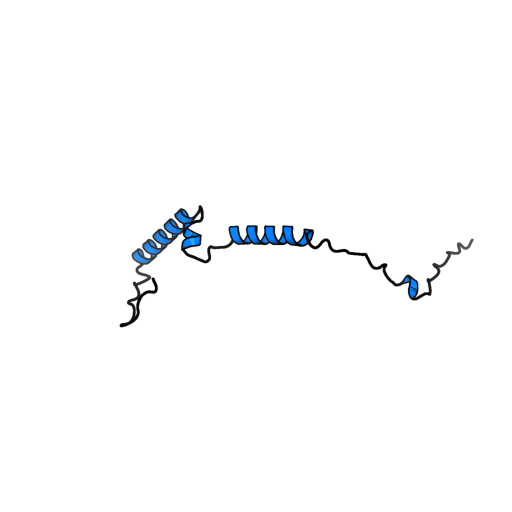41 1.00 80.56 84 VAL A O 1
ATOM 700 N N . LEU A 1 85 ? -19.568 -0.787 12.367 1.00 83.94 85 LEU A N 1
ATOM 701 C CA . LEU A 1 85 ? -20.357 -0.605 11.157 1.00 83.94 85 LEU A CA 1
ATOM 702 C C . LEU A 1 85 ? -21.815 -0.295 11.529 1.00 83.94 85 LEU A C 1
ATOM 704 O O . LEU A 1 85 ? -22.371 -0.955 12.412 1.00 83.94 85 LEU A O 1
ATOM 708 N N . PRO A 1 86 ? -22.467 0.660 10.842 1.00 84.12 86 PRO A N 1
ATOM 709 C CA . PRO A 1 86 ? -23.880 0.918 11.051 1.00 84.12 86 PRO A CA 1
ATOM 710 C C . PRO A 1 86 ? -24.713 -0.354 10.846 1.00 84.12 86 PRO A C 1
ATOM 712 O O . PRO A 1 86 ? -24.355 -1.193 10.005 1.00 84.12 86 PRO A O 1
ATOM 715 N N . PRO A 1 87 ? -25.861 -0.481 11.535 1.00 80.25 87 PRO A N 1
ATOM 716 C CA . PRO A 1 87 ? -26.793 -1.572 11.293 1.00 80.25 87 PRO A CA 1
ATOM 717 C C . PRO A 1 87 ? -27.085 -1.702 9.791 1.00 80.25 87 PRO A C 1
ATOM 719 O O . PRO A 1 87 ? -27.294 -0.705 9.099 1.00 80.25 87 PRO A O 1
ATOM 722 N N . HIS A 1 88 ? -27.085 -2.936 9.281 1.00 81.69 88 HIS A N 1
ATOM 723 C CA . HIS A 1 88 ? -27.315 -3.276 7.865 1.00 81.69 88 HIS A CA 1
ATOM 724 C C . HIS A 1 88 ? -26.189 -2.924 6.876 1.00 81.69 88 HIS A C 1
ATOM 726 O O . HIS A 1 88 ? -26.365 -3.110 5.669 1.00 81.69 88 HIS A O 1
ATOM 732 N N . LYS A 1 89 ? -25.016 -2.479 7.342 1.00 77.44 89 LYS A N 1
ATOM 733 C CA . LYS A 1 89 ? -23.814 -2.359 6.503 1.00 77.44 89 LYS A CA 1
ATOM 734 C C . LYS A 1 89 ? -22.914 -3.579 6.686 1.00 77.44 89 LYS A C 1
ATOM 736 O O . LYS A 1 89 ? -22.745 -4.085 7.790 1.00 77.44 89 LYS A O 1
ATOM 741 N N . LYS A 1 90 ? -22.345 -4.062 5.582 1.00 77.50 90 LYS A N 1
ATOM 742 C CA . LYS A 1 90 ? -21.334 -5.125 5.579 1.00 77.50 90 LYS A CA 1
ATOM 743 C C . LYS A 1 90 ? -19.988 -4.507 5.239 1.00 77.50 90 LYS A C 1
ATOM 745 O O . LYS A 1 90 ? -19.932 -3.628 4.379 1.00 77.50 90 LYS A O 1
ATOM 750 N N . ALA A 1 91 ? -18.933 -4.983 5.891 1.00 74.56 91 ALA A N 1
ATOM 751 C CA . ALA A 1 91 ? -17.581 -4.720 5.427 1.00 74.56 91 ALA A CA 1
ATOM 752 C C . ALA A 1 91 ? -17.461 -5.248 3.993 1.00 74.56 91 ALA A C 1
ATOM 754 O O . ALA A 1 91 ? -17.931 -6.351 3.694 1.00 74.56 91 ALA A O 1
ATOM 755 N N . ILE A 1 92 ? -16.882 -4.440 3.109 1.00 74.81 92 ILE A N 1
ATOM 756 C CA . ILE A 1 92 ? -16.497 -4.913 1.782 1.00 74.81 92 ILE A CA 1
ATOM 757 C C . ILE A 1 92 ? -15.346 -5.895 2.012 1.00 74.81 92 ILE A C 1
ATOM 759 O O . ILE A 1 92 ? -14.419 -5.584 2.760 1.00 74.81 92 ILE A O 1
ATOM 763 N N . LYS A 1 93 ? -15.494 -7.101 1.467 1.00 52.72 93 LYS A N 1
ATOM 764 C CA . LYS A 1 93 ? -14.547 -8.206 1.609 1.00 52.72 93 LYS A CA 1
ATOM 765 C C . LYS A 1 93 ? -13.603 -8.239 0.420 1.00 52.72 93 LYS A C 1
ATOM 767 O O . LYS A 1 93 ? -14.086 -7.904 -0.685 1.00 52.72 93 LYS A O 1
#

Sequence (93 aa):
STRQSPQPSVKTSPEELRRPLRNRFLNRNIFNADFLLFQTQVREQSDPISFEEALNRPDAKEWLKAINEELASHHENQSWEPAVLPPHKKAIK

Secondary structure (DSSP, 8-state):
---PPPPP-----TTTTS---------TTHHHHHHHHHHHHHHHHSPPSSHHHHHHSTTHHHHHHHHHHHHHHHHHTT--PPPPPPTT-----

Organism: Trichinella britovi (NCBI:txid45882)

Foldseek 3Di:
DDDDDDDDDDDDDPVVPDDPDDPPPPPVVVVVPVVVVVVVVCVLVDDDPDPVSCCPDPCVVVVVVVVVVVVVVCVVVVVDDPDDDPPPDDDDD

pLDDT: mean 73.34, std 14.06, range [38.97, 91.38]